Protein AF-A0A1F8P0K0-F1 (afdb_monomer)

Structure (mmCIF, N/CA/C/O backbone):
data_AF-A0A1F8P0K0-F1
#
_entry.id   AF-A0A1F8P0K0-F1
#
loop_
_atom_site.group_PDB
_atom_site.id
_atom_site.type_symbol
_atom_site.label_atom_id
_atom_site.label_alt_id
_atom_site.label_comp_id
_atom_site.label_asym_id
_atom_site.label_entity_id
_atom_site.label_seq_id
_atom_site.pdbx_PDB_ins_code
_atom_site.Cartn_x
_atom_site.Cartn_y
_atom_site.Cartn_z
_atom_site.occupancy
_atom_site.B_iso_or_equiv
_atom_site.auth_seq_id
_atom_site.auth_comp_id
_atom_site.auth_asym_id
_atom_site.auth_atom_id
_atom_site.pdbx_PDB_model_num
ATOM 1 N N . MET A 1 1 ? 6.756 17.976 -18.199 1.00 84.19 1 MET A N 1
ATOM 2 C CA . MET A 1 1 ? 6.763 16.593 -18.724 1.00 84.19 1 MET A CA 1
ATOM 3 C C . MET A 1 1 ? 8.027 16.412 -19.551 1.00 84.19 1 MET A C 1
ATOM 5 O O . MET A 1 1 ? 8.356 17.321 -20.302 1.00 84.19 1 MET A O 1
ATOM 9 N N . VAL A 1 2 ? 8.769 15.319 -19.354 1.00 87.38 2 VAL A N 1
ATOM 10 C CA . VAL A 1 2 ? 10.051 15.069 -20.041 1.00 87.38 2 VAL A CA 1
ATOM 11 C C . VAL A 1 2 ? 9.781 14.433 -21.406 1.00 87.38 2 VAL A C 1
ATOM 13 O O . VAL A 1 2 ? 8.919 13.566 -21.512 1.00 87.38 2 VAL A O 1
ATOM 16 N N . GLY A 1 3 ? 10.496 14.859 -22.450 1.00 90.19 3 GLY A N 1
ATOM 17 C CA . GLY A 1 3 ? 10.417 14.220 -23.763 1.00 90.19 3 GLY A CA 1
ATOM 18 C C . GLY A 1 3 ? 11.009 12.810 -23.721 1.00 90.19 3 GLY A C 1
ATOM 19 O O . GLY A 1 3 ? 12.154 12.638 -23.313 1.00 90.19 3 GLY A O 1
ATOM 20 N N . ILE A 1 4 ? 10.229 11.808 -24.131 1.00 92.00 4 ILE A N 1
ATOM 21 C CA . ILE A 1 4 ? 10.638 10.391 -24.132 1.00 92.00 4 ILE A CA 1
ATOM 22 C C . ILE A 1 4 ? 10.581 9.741 -25.518 1.00 92.00 4 ILE A C 1
ATOM 24 O O . ILE A 1 4 ? 10.817 8.547 -25.623 1.00 92.00 4 ILE A O 1
ATOM 28 N N . ARG A 1 5 ? 10.312 10.525 -26.573 1.00 91.50 5 ARG A N 1
ATOM 29 C CA . ARG A 1 5 ? 10.056 10.029 -27.937 1.00 91.50 5 ARG A CA 1
ATOM 30 C C . ARG A 1 5 ? 11.170 9.138 -28.488 1.00 91.50 5 ARG A C 1
ATOM 32 O O . ARG A 1 5 ? 10.864 8.187 -29.191 1.00 91.50 5 ARG A O 1
ATOM 39 N N . ASP A 1 6 ? 12.421 9.434 -28.143 1.00 92.31 6 ASP A N 1
ATOM 40 C CA . ASP A 1 6 ? 13.597 8.713 -28.646 1.00 92.31 6 ASP A CA 1
ATOM 41 C C . ASP A 1 6 ? 13.978 7.494 -27.786 1.00 92.31 6 ASP A C 1
ATOM 43 O O . ASP A 1 6 ? 14.943 6.794 -28.090 1.00 92.31 6 ASP A O 1
ATOM 47 N N . LYS A 1 7 ? 13.258 7.237 -26.686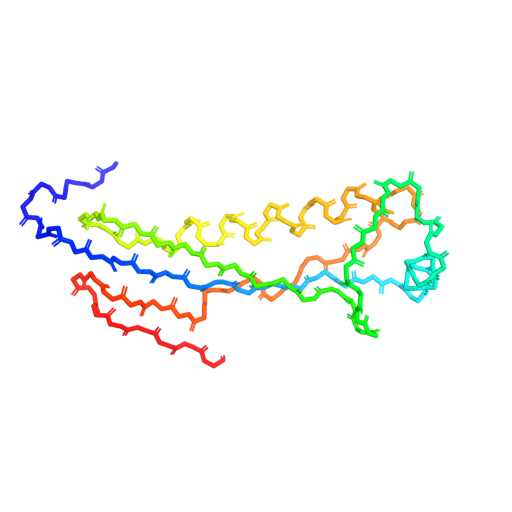 1.00 87.25 7 LYS A N 1
ATOM 48 C CA . LYS A 1 7 ? 13.489 6.049 -25.858 1.00 87.25 7 LYS A CA 1
ATOM 49 C C . LYS A 1 7 ? 12.822 4.832 -26.507 1.00 87.25 7 LYS A C 1
ATOM 51 O O . LYS A 1 7 ? 11.721 4.962 -27.035 1.00 87.25 7 LYS A O 1
ATOM 56 N N . PRO A 1 8 ? 13.430 3.641 -26.448 1.00 87.00 8 PRO A N 1
ATOM 57 C CA . PRO A 1 8 ? 12.765 2.434 -26.923 1.00 87.00 8 PRO A CA 1
ATOM 58 C C . PRO A 1 8 ? 11.524 2.128 -26.072 1.00 87.00 8 PRO A C 1
ATOM 60 O O . PRO A 1 8 ? 11.518 2.375 -24.863 1.00 87.00 8 PRO A O 1
ATOM 63 N N . GLU A 1 9 ? 10.489 1.577 -26.700 1.00 88.62 9 GLU A N 1
ATOM 64 C CA . GLU A 1 9 ? 9.385 0.949 -25.974 1.00 88.62 9 GLU A CA 1
ATOM 65 C C . GLU A 1 9 ? 9.85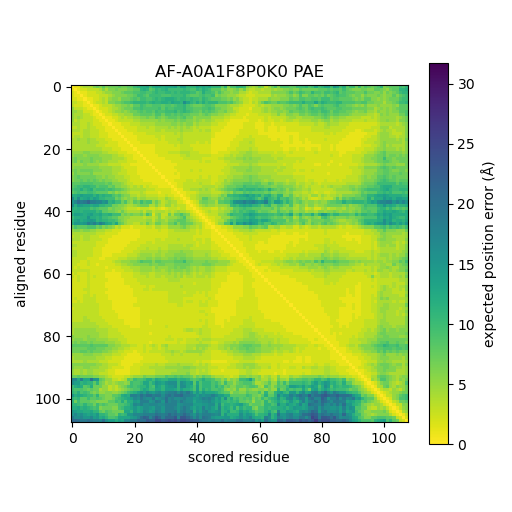2 -0.382 -25.380 1.00 88.62 9 GLU A C 1
ATOM 67 O O . GLU A 1 9 ? 10.578 -1.152 -26.010 1.00 88.62 9 GLU A O 1
ATOM 72 N N . THR A 1 10 ? 9.466 -0.621 -24.132 1.00 88.44 10 THR A N 1
ATOM 73 C CA . THR A 1 10 ? 9.755 -1.846 -23.375 1.00 88.44 10 THR A CA 1
ATOM 74 C C . THR A 1 10 ? 8.496 -2.257 -22.605 1.00 88.44 10 THR A C 1
ATOM 76 O O . THR A 1 10 ? 7.497 -1.539 -22.651 1.00 88.44 10 THR A O 1
ATOM 79 N N . GLU A 1 11 ? 8.536 -3.370 -21.868 1.00 91.06 11 GLU A N 1
ATOM 80 C CA . GLU A 1 11 ? 7.456 -3.794 -20.961 1.00 91.06 11 GLU A CA 1
ATOM 81 C C . GLU A 1 11 ? 7.824 -3.568 -19.482 1.00 91.06 11 GLU A C 1
ATOM 83 O O . GLU A 1 11 ? 8.086 -4.536 -18.759 1.00 91.06 1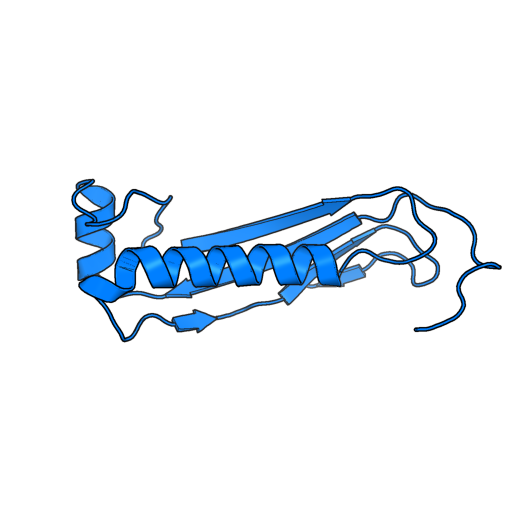1 GLU A O 1
ATOM 88 N N . PRO A 1 12 ? 7.915 -2.317 -18.996 1.00 91.81 12 PRO A N 1
ATOM 89 C CA . PRO A 1 12 ? 8.273 -2.085 -17.611 1.00 91.81 12 PRO A CA 1
ATOM 90 C C . PRO A 1 12 ? 7.185 -2.583 -16.655 1.00 91.81 12 PRO A C 1
ATOM 92 O O . PRO A 1 12 ? 5.984 -2.413 -16.893 1.00 91.81 12 PRO A O 1
ATOM 95 N N . SER A 1 13 ? 7.622 -3.127 -15.521 1.00 93.25 13 SER A N 1
ATOM 96 C CA . SER A 1 13 ? 6.763 -3.419 -14.375 1.00 93.25 13 SER A CA 1
ATOM 97 C C . SER A 1 13 ? 7.337 -2.835 -13.094 1.00 93.25 13 SER A C 1
ATOM 99 O O . SER A 1 13 ? 8.554 -2.739 -12.945 1.00 93.25 13 SER A O 1
ATOM 101 N N . ALA A 1 14 ? 6.472 -2.478 -12.153 1.00 94.25 14 ALA A N 1
ATOM 102 C CA . ALA A 1 14 ? 6.871 -2.032 -10.828 1.00 94.25 14 ALA A CA 1
ATOM 103 C C . ALA A 1 14 ? 5.935 -2.586 -9.755 1.00 94.25 14 ALA A C 1
ATOM 105 O O . ALA A 1 14 ? 4.718 -2.628 -9.944 1.00 94.25 14 ALA A O 1
ATOM 106 N N . ASN A 1 15 ? 6.511 -2.952 -8.614 1.00 95.38 15 ASN A N 1
ATOM 107 C CA . ASN A 1 15 ? 5.786 -3.380 -7.429 1.00 95.38 15 ASN A CA 1
ATOM 108 C C . ASN A 1 15 ? 5.939 -2.334 -6.328 1.00 95.38 15 ASN A C 1
ATOM 110 O O . ASN A 1 15 ? 7.027 -1.797 -6.124 1.00 95.38 15 ASN A O 1
ATOM 114 N N . ALA A 1 16 ? 4.875 -2.086 -5.568 1.00 96.25 16 ALA A N 1
ATOM 115 C CA . ALA A 1 16 ? 4.915 -1.213 -4.401 1.00 96.25 16 ALA A CA 1
ATOM 116 C C . ALA A 1 16 ? 4.208 -1.847 -3.205 1.00 96.25 16 ALA A C 1
ATOM 118 O O . ALA A 1 16 ? 3.193 -2.532 -3.360 1.00 96.25 16 ALA A O 1
ATOM 119 N N . LYS A 1 17 ? 4.747 -1.586 -2.013 1.00 96.69 17 LYS A N 1
ATOM 120 C CA . LYS A 1 17 ? 4.214 -2.045 -0.731 1.00 96.69 17 LYS A CA 1
ATOM 121 C C . LYS A 1 17 ? 3.858 -0.881 0.177 1.00 96.69 17 LYS A C 1
ATOM 123 O O . LYS A 1 17 ? 4.428 0.202 0.063 1.00 96.69 17 LYS A O 1
ATOM 128 N N . GLY A 1 18 ? 2.920 -1.126 1.079 1.00 96.12 18 GLY A N 1
ATOM 129 C CA . GLY A 1 18 ? 2.503 -0.201 2.123 1.00 96.12 18 GLY A CA 1
ATOM 130 C C . GLY A 1 18 ? 1.757 -0.936 3.224 1.00 96.12 18 GLY A C 1
ATOM 131 O O . GLY A 1 18 ? 1.322 -2.072 3.039 1.00 96.12 18 GLY A O 1
ATOM 132 N N . ARG A 1 19 ? 1.599 -0.289 4.374 1.00 96.31 19 ARG A N 1
ATOM 133 C CA . ARG A 1 19 ? 0.878 -0.854 5.514 1.00 96.31 19 ARG A CA 1
ATOM 134 C C . ARG A 1 19 ? -0.105 0.153 6.097 1.00 96.31 19 ARG A C 1
ATOM 136 O O . ARG A 1 19 ? 0.202 1.341 6.193 1.00 96.31 19 ARG A O 1
ATOM 143 N N . VAL A 1 20 ? -1.269 -0.327 6.523 1.00 97.19 20 VAL A N 1
ATOM 144 C CA . VAL A 1 20 ? -2.221 0.436 7.340 1.00 97.19 20 VAL A CA 1
ATOM 1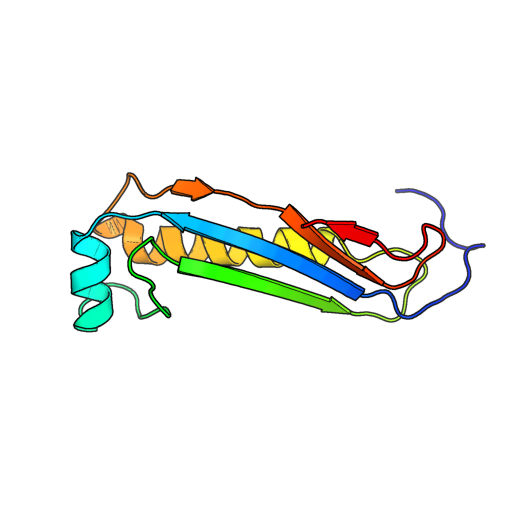45 C C . VAL A 1 20 ? -2.233 -0.156 8.740 1.00 97.19 20 VAL A C 1
ATOM 147 O O . VAL A 1 20 ? -2.646 -1.295 8.932 1.00 97.19 20 VAL A O 1
ATOM 150 N N . LEU A 1 21 ? -1.750 0.613 9.711 1.00 96.00 21 LEU A N 1
ATOM 151 C CA . LEU A 1 21 ? -1.743 0.252 11.126 1.00 96.00 21 LEU A CA 1
ATOM 152 C C . LEU A 1 21 ? -3.018 0.771 11.788 1.00 96.00 21 LEU A C 1
ATOM 154 O O . LEU A 1 21 ? -3.357 1.946 11.620 1.00 96.00 21 LEU A O 1
ATOM 158 N N . PHE A 1 22 ? -3.666 -0.080 12.576 1.00 94.62 22 PHE A N 1
ATOM 159 C CA . PHE A 1 22 ? -4.867 0.251 13.338 1.00 94.62 22 PHE A CA 1
ATOM 160 C C . PHE A 1 22 ? -4.910 -0.489 14.677 1.00 94.62 22 PHE A C 1
ATOM 162 O O . PHE A 1 22 ? -4.084 -1.361 14.950 1.00 94.62 22 PHE A O 1
ATOM 169 N N . SER A 1 23 ? -5.851 -0.117 15.540 1.00 94.38 23 SER A N 1
ATOM 170 C CA . SER A 1 23 ? -6.022 -0.723 16.860 1.00 94.38 23 SER A CA 1
ATOM 171 C C . SER A 1 23 ? -6.590 -2.144 16.807 1.00 94.38 23 SER A C 1
ATOM 173 O O . SER A 1 23 ? -7.296 -2.538 15.879 1.00 94.38 23 SER A O 1
ATOM 175 N N . GLU A 1 24 ? -6.382 -2.881 17.898 1.00 93.81 24 GLU A N 1
ATOM 176 C CA . GLU A 1 24 ? -7.021 -4.177 18.168 1.00 93.81 24 GLU A CA 1
ATOM 177 C C . GLU A 1 24 ? -8.552 -4.149 18.038 1.00 93.81 24 GLU A C 1
ATOM 179 O O . GLU A 1 24 ? -9.172 -5.161 17.719 1.00 93.81 24 GLU A O 1
ATOM 184 N N . THR A 1 25 ? -9.189 -2.997 18.270 1.00 94.25 25 THR A N 1
ATOM 185 C CA . THR A 1 25 ? -10.637 -2.848 18.086 1.00 94.25 25 THR A CA 1
ATOM 186 C C . THR A 1 25 ? -11.025 -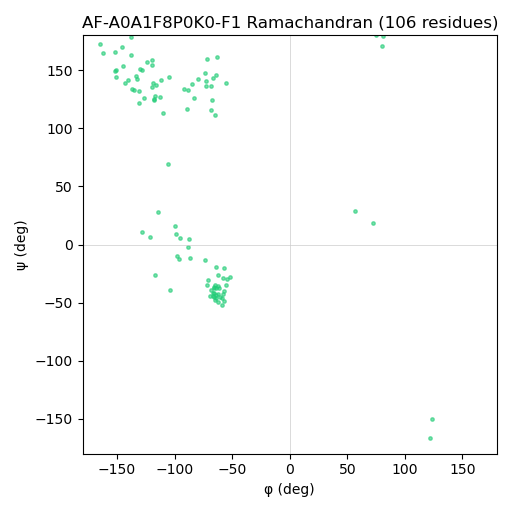3.046 16.624 1.00 94.25 25 THR A C 1
ATOM 188 O O . THR A 1 25 ? -11.953 -3.800 16.345 1.00 94.25 25 THR A O 1
ATOM 191 N N . ILE A 1 26 ? -10.298 -2.421 15.692 1.00 94.44 26 ILE A N 1
ATOM 192 C CA . ILE A 1 26 ? -10.524 -2.604 14.253 1.00 94.44 26 ILE A CA 1
ATOM 193 C C . ILE A 1 26 ? -10.244 -4.048 13.850 1.00 94.44 26 ILE A C 1
ATOM 195 O O . ILE A 1 26 ? -11.058 -4.637 13.148 1.00 94.44 26 ILE A O 1
ATOM 199 N N . LEU A 1 27 ? -9.156 -4.639 14.353 1.00 93.44 27 LEU A N 1
ATOM 200 C CA . LEU A 1 27 ? -8.815 -6.034 14.070 1.00 93.44 27 LEU A CA 1
ATOM 201 C C . LEU A 1 27 ? -9.935 -7.000 14.488 1.00 93.44 27 LEU A C 1
ATOM 203 O O . LEU A 1 27 ? -10.264 -7.925 13.751 1.00 93.44 27 LEU A O 1
ATOM 207 N N . ARG A 1 28 ? -10.540 -6.792 15.663 1.00 92.94 28 ARG A N 1
ATOM 208 C CA . ARG A 1 28 ? -11.661 -7.619 16.141 1.00 92.94 28 ARG A CA 1
ATOM 209 C C . ARG A 1 28 ? -12.914 -7.443 15.296 1.00 92.94 28 ARG A C 1
ATOM 211 O O . ARG A 1 28 ? -13.578 -8.434 15.019 1.00 92.94 28 ARG A O 1
ATOM 218 N N . LEU A 1 29 ? -13.231 -6.207 14.908 1.00 93.00 29 LEU A N 1
ATOM 219 C CA . LEU A 1 29 ? -14.391 -5.921 14.062 1.00 93.00 29 LEU A CA 1
ATOM 220 C C . LEU A 1 29 ? -14.224 -6.515 12.661 1.00 93.00 29 LEU A C 1
ATOM 222 O O . LEU A 1 29 ? -15.174 -7.102 12.157 1.00 93.00 29 LEU A O 1
ATOM 226 N N . ALA A 1 30 ? -13.028 -6.413 12.072 1.00 91.50 30 ALA A N 1
ATOM 227 C CA . ALA A 1 30 ? -12.701 -7.032 10.787 1.00 91.50 30 ALA A CA 1
ATOM 228 C C . ALA A 1 30 ? -12.900 -8.555 10.851 1.00 91.50 30 ALA A C 1
ATOM 230 O O . ALA A 1 30 ? -13.720 -9.097 10.120 1.00 91.50 30 ALA A O 1
ATOM 231 N N . LYS A 1 31 ? -12.295 -9.220 11.848 1.00 90.62 31 LYS A N 1
ATOM 232 C CA . LYS A 1 31 ? -12.443 -10.672 12.074 1.00 90.62 31 LYS A CA 1
ATOM 233 C C . LYS A 1 31 ? -13.883 -11.138 12.289 1.00 90.62 31 LYS A C 1
ATOM 235 O O . LYS A 1 31 ? -14.198 -12.297 12.030 1.00 90.62 31 LYS A O 1
ATOM 240 N N . ALA A 1 32 ? -14.733 -10.271 12.833 1.00 92.06 32 ALA A N 1
ATOM 241 C CA . ALA A 1 32 ? -16.145 -10.557 13.057 1.00 92.06 32 ALA A CA 1
ATOM 242 C C . ALA A 1 32 ? -17.030 -10.236 11.837 1.00 92.06 32 ALA A C 1
ATOM 244 O O . ALA A 1 32 ? -18.192 -10.630 11.824 1.00 92.06 32 ALA A O 1
ATOM 245 N N . GLY A 1 33 ? -16.504 -9.539 10.821 1.00 90.44 33 GLY A N 1
ATOM 246 C CA . GLY A 1 33 ? -17.287 -9.022 9.695 1.00 90.44 33 GLY A CA 1
ATOM 247 C C . GLY A 1 33 ? -18.193 -7.836 10.060 1.00 90.44 33 GLY A C 1
ATOM 248 O O . GLY A 1 33 ? -19.123 -7.523 9.322 1.00 90.44 33 GLY A O 1
ATOM 249 N N . ASP A 1 34 ? -17.925 -7.166 11.184 1.00 92.12 34 ASP A N 1
ATOM 250 C CA . ASP A 1 34 ? -18.779 -6.128 11.787 1.00 92.12 34 ASP A CA 1
ATOM 251 C C . ASP A 1 34 ? -18.299 -4.697 11.477 1.00 92.12 34 ASP A C 1
ATOM 253 O O . ASP A 1 34 ? -18.674 -3.719 12.136 1.00 92.12 34 ASP A O 1
ATOM 257 N N . LEU A 1 35 ? -17.424 -4.541 10.485 1.00 89.25 35 LEU A N 1
ATOM 258 C CA . LEU A 1 35 ? -16.959 -3.228 10.061 1.00 89.25 35 LEU A CA 1
ATOM 259 C C . LEU A 1 35 ? -18.095 -2.433 9.386 1.00 89.25 35 LEU A C 1
ATOM 261 O O . LEU A 1 35 ? -18.788 -2.953 8.512 1.00 89.25 35 LEU A O 1
ATOM 265 N N . PRO A 1 36 ? -18.263 -1.129 9.692 1.00 84.31 36 PRO A N 1
ATOM 266 C CA . PRO A 1 36 ? -19.416 -0.361 9.207 1.00 84.31 36 PRO A CA 1
ATOM 267 C C . PRO A 1 36 ? -19.511 -0.180 7.685 1.00 84.31 36 PRO A C 1
ATOM 269 O O . PRO A 1 36 ? -20.563 0.215 7.185 1.00 84.31 36 PRO A O 1
ATOM 272 N N . LYS A 1 37 ? -18.402 -0.358 6.958 1.00 87.12 37 LYS A N 1
ATOM 273 C CA . LYS A 1 37 ? -18.257 0.045 5.549 1.00 87.12 37 LYS A CA 1
ATOM 274 C C . LYS A 1 37 ? -17.758 -1.065 4.613 1.00 87.12 37 LYS A C 1
ATOM 276 O O . LYS A 1 37 ? -17.445 -0.763 3.464 1.00 87.12 37 LYS A O 1
ATOM 281 N N . GLY A 1 38 ? -17.703 -2.314 5.070 1.00 84.44 38 GLY A N 1
ATOM 282 C CA . GLY A 1 38 ? -17.209 -3.451 4.284 1.00 84.44 38 GLY A CA 1
ATOM 283 C C . GLY A 1 38 ? -16.031 -4.154 4.948 1.00 84.44 38 GLY A C 1
ATOM 284 O O . GLY A 1 38 ? -15.766 -3.921 6.121 1.00 84.44 38 GLY A O 1
ATOM 285 N N . ASP A 1 39 ? -15.342 -5.002 4.190 1.00 84.94 39 ASP A N 1
ATOM 286 C CA . ASP A 1 39 ? -14.311 -5.912 4.695 1.00 84.94 39 ASP A CA 1
ATOM 287 C C . ASP A 1 39 ? -12.964 -5.723 3.970 1.00 84.94 39 ASP A C 1
ATOM 289 O O . ASP A 1 39 ? -12.912 -5.207 2.847 1.00 84.94 39 ASP A O 1
ATOM 293 N N . PHE A 1 40 ? -11.873 -6.129 4.615 1.00 87.00 40 PHE A N 1
ATOM 294 C CA . PHE A 1 40 ? -10.520 -6.170 4.065 1.00 87.00 40 PHE A CA 1
ATOM 295 C C . PHE A 1 40 ? -9.714 -7.287 4.734 1.00 87.00 40 PHE A C 1
ATOM 297 O O . PHE A 1 40 ? -9.910 -7.570 5.905 1.00 87.00 40 PHE A O 1
ATOM 304 N N . LEU A 1 41 ? -8.751 -7.863 4.008 1.00 84.44 41 LEU A N 1
ATOM 305 C CA . LEU A 1 41 ? -7.880 -8.912 4.546 1.00 84.44 41 LEU A CA 1
ATOM 306 C C . LEU A 1 41 ? -6.944 -8.348 5.617 1.00 84.44 41 LEU A C 1
ATOM 308 O O . LEU A 1 41 ? -6.092 -7.507 5.324 1.00 84.44 41 LEU A O 1
ATOM 312 N N . GLU A 1 42 ? -7.106 -8.816 6.845 1.00 83.38 42 GLU A N 1
ATOM 313 C CA . GLU A 1 42 ? -6.449 -8.310 8.039 1.00 83.38 42 GLU A CA 1
ATOM 314 C C . GLU A 1 42 ? -5.322 -9.218 8.553 1.00 83.38 42 GLU A C 1
ATOM 316 O O . GLU A 1 42 ? -5.412 -10.443 8.551 1.00 83.38 42 GLU A O 1
ATOM 321 N N . GLU A 1 43 ? -4.269 -8.596 9.080 1.00 86.00 43 GLU A N 1
ATOM 322 C CA . GLU A 1 43 ? -3.164 -9.245 9.786 1.00 86.00 43 GLU A CA 1
ATOM 323 C C . GLU A 1 43 ? -3.084 -8.711 11.231 1.00 86.00 43 GLU A C 1
ATOM 325 O O . GLU A 1 43 ? -3.544 -7.600 11.517 1.00 86.00 43 GLU A O 1
ATOM 330 N N . PRO A 1 44 ? -2.462 -9.440 12.180 1.00 83.38 44 PRO A N 1
ATOM 331 C CA . PRO A 1 44 ? -2.359 -8.997 13.575 1.00 83.38 44 PRO A CA 1
ATOM 332 C C . PRO A 1 44 ? -1.744 -7.601 13.756 1.00 83.38 44 PRO A C 1
ATOM 334 O O . PRO A 1 44 ? -2.063 -6.901 14.711 1.00 83.38 44 PRO A O 1
ATOM 337 N N . SER A 1 45 ? -0.861 -7.185 12.845 1.00 84.31 45 SER A N 1
ATOM 338 C CA . SER A 1 45 ? -0.180 -5.887 12.889 1.00 84.31 45 SER A CA 1
ATOM 339 C C . SER A 1 45 ? -0.807 -4.805 12.000 1.00 84.31 45 SER A C 1
ATOM 341 O O . SER A 1 45 ? -0.176 -3.767 11.802 1.00 84.31 45 SER A O 1
ATOM 343 N N . GLY A 1 46 ? -1.989 -5.030 11.420 1.00 91.19 46 GLY A N 1
ATOM 344 C CA . GLY A 1 46 ? -2.628 -4.110 10.472 1.00 91.19 46 GLY A CA 1
ATOM 345 C C . GLY A 1 46 ? -2.946 -4.775 9.133 1.00 91.19 46 GLY A C 1
ATOM 346 O O . GLY A 1 46 ? -3.164 -5.975 9.073 1.00 91.19 46 GLY A O 1
ATOM 347 N N . VAL A 1 47 ? -2.945 -4.012 8.041 1.00 94.81 47 VAL A N 1
ATOM 348 C CA . VAL A 1 47 ? -3.091 -4.547 6.673 1.00 94.81 47 VAL A CA 1
ATOM 349 C C . VAL A 1 47 ? -1.836 -4.239 5.878 1.00 94.81 47 VAL A C 1
ATOM 351 O O . VAL A 1 47 ? -1.459 -3.072 5.770 1.00 94.81 47 VAL A O 1
ATOM 354 N N . GLU A 1 48 ? -1.198 -5.262 5.312 1.00 95.06 48 GLU A N 1
ATOM 355 C CA . GLU A 1 48 ? -0.162 -5.089 4.292 1.00 95.06 48 GLU A CA 1
ATOM 356 C C . GLU A 1 48 ? -0.806 -5.049 2.903 1.00 95.06 48 GLU A C 1
ATOM 358 O O . GLU A 1 48 ? -1.647 -5.874 2.560 1.00 95.06 48 GLU A O 1
ATOM 363 N N . ILE A 1 49 ? -0.402 -4.075 2.094 1.00 96.19 49 ILE A N 1
ATOM 364 C CA . ILE A 1 49 ? -0.887 -3.879 0.734 1.00 96.19 49 ILE A CA 1
ATOM 365 C C . ILE A 1 49 ? 0.301 -4.047 -0.200 1.00 96.19 49 ILE A C 1
ATOM 367 O O . ILE A 1 49 ? 1.315 -3.368 -0.042 1.00 96.19 49 ILE A O 1
ATOM 371 N N . THR A 1 50 ? 0.150 -4.911 -1.199 1.00 95.94 50 THR A N 1
ATOM 372 C CA . THR A 1 50 ? 1.091 -5.043 -2.313 1.00 95.94 50 THR A CA 1
ATOM 373 C C . THR A 1 50 ? 0.359 -4.744 -3.614 1.00 95.94 50 THR A C 1
ATOM 375 O O . THR A 1 50 ? -0.755 -5.216 -3.830 1.00 95.94 50 THR A O 1
ATOM 378 N N . THR A 1 51 ? 0.980 -3.956 -4.485 1.00 97.44 51 THR A N 1
ATOM 379 C CA . THR A 1 51 ? 0.448 -3.611 -5.810 1.00 97.44 51 THR A CA 1
ATOM 380 C C . THR A 1 51 ? 1.501 -3.849 -6.879 1.00 97.44 51 THR A C 1
ATOM 382 O O . THR A 1 51 ? 2.693 -3.742 -6.599 1.00 97.44 51 THR A O 1
ATOM 385 N N . CYS A 1 52 ? 1.047 -4.161 -8.092 1.00 96.25 52 CYS A N 1
ATOM 386 C CA . CYS A 1 52 ? 1.876 -4.333 -9.276 1.00 96.25 52 CYS A CA 1
ATOM 387 C C . CYS A 1 52 ? 1.269 -3.520 -10.421 1.00 96.25 52 CYS A C 1
ATOM 389 O O . CYS A 1 52 ? 0.065 -3.608 -10.672 1.00 96.25 52 CYS A O 1
ATOM 391 N N . ALA A 1 53 ? 2.098 -2.742 -11.107 1.00 96.31 53 ALA A N 1
ATOM 392 C CA . ALA A 1 53 ? 1.763 -2.097 -12.367 1.00 96.31 53 ALA A CA 1
ATOM 393 C C . ALA A 1 53 ? 2.671 -2.661 -13.462 1.00 96.31 53 ALA A C 1
ATOM 395 O O . ALA A 1 53 ? 3.870 -2.821 -13.247 1.00 96.31 53 ALA A O 1
ATOM 396 N N . LYS A 1 54 ? 2.107 -2.948 -14.637 1.00 95.06 54 LYS A N 1
ATOM 397 C CA . LYS A 1 54 ? 2.847 -3.366 -15.832 1.00 95.06 54 LYS A CA 1
ATOM 398 C C . LYS A 1 54 ? 2.195 -2.750 -17.064 1.00 95.06 54 LYS A C 1
ATOM 400 O O . LYS A 1 54 ? 0.969 -2.707 -17.147 1.00 95.06 54 LYS A O 1
ATOM 405 N N . THR A 1 55 ? 3.005 -2.279 -18.004 1.00 94.69 55 THR A N 1
ATOM 406 C CA . THR A 1 55 ? 2.531 -1.710 -19.274 1.00 94.69 55 THR A CA 1
ATOM 407 C C . THR A 1 55 ? 3.574 -1.903 -20.369 1.00 94.69 55 THR A C 1
ATOM 409 O O . THR A 1 55 ? 4.732 -2.160 -20.066 1.00 94.69 55 THR A O 1
ATOM 412 N N . GLU A 1 56 ? 3.184 -1.703 -21.625 1.00 93.88 56 GLU A N 1
ATOM 413 C CA . GLU A 1 56 ? 4.105 -1.402 -22.727 1.00 93.88 56 GLU A CA 1
ATOM 414 C C . GLU A 1 56 ? 4.287 0.121 -22.799 1.00 93.88 56 GLU A C 1
ATOM 416 O O . GLU A 1 56 ? 3.305 0.850 -22.964 1.00 93.88 56 GLU A O 1
ATOM 421 N N . SER A 1 57 ? 5.502 0.635 -22.569 1.00 90.56 57 SER A N 1
ATOM 422 C CA . SER A 1 57 ? 5.772 2.079 -22.656 1.00 90.56 57 SER A CA 1
ATOM 423 C C . SER A 1 57 ? 7.265 2.441 -22.733 1.00 90.56 57 SER A C 1
ATOM 425 O O . SER A 1 57 ? 8.164 1.612 -22.571 1.00 90.56 57 SER A O 1
ATOM 427 N N . GLN A 1 58 ? 7.531 3.732 -22.967 1.00 91.31 58 GLN A N 1
ATOM 428 C CA . GLN A 1 58 ? 8.870 4.338 -23.018 1.00 91.31 58 GLN A CA 1
ATOM 429 C C . GLN A 1 58 ? 9.389 4.808 -21.634 1.00 91.31 58 GLN A C 1
ATOM 431 O O . GLN A 1 58 ? 10.439 5.460 -21.542 1.00 91.31 58 GLN A O 1
ATOM 436 N N . THR A 1 59 ? 8.654 4.547 -20.543 1.00 91.12 59 THR A N 1
ATOM 437 C CA . THR A 1 59 ? 8.976 5.015 -19.181 1.00 91.12 59 THR A CA 1
ATOM 438 C C . THR A 1 59 ? 8.598 3.990 -18.112 1.00 91.12 59 THR A C 1
ATOM 440 O O . THR A 1 59 ? 7.688 3.201 -18.302 1.00 91.12 59 THR A O 1
ATOM 443 N N . GLY A 1 60 ? 9.276 4.007 -16.964 1.00 90.19 60 GLY A N 1
ATOM 444 C CA . GLY A 1 60 ? 8.894 3.155 -15.834 1.00 90.19 60 GLY A CA 1
ATOM 445 C C . GLY A 1 60 ? 7.495 3.477 -15.289 1.00 90.19 60 GLY A C 1
ATOM 446 O O . GLY A 1 60 ? 6.963 4.559 -15.554 1.00 90.19 60 GLY A O 1
ATOM 447 N N . VAL A 1 61 ? 6.928 2.518 -14.546 1.00 94.31 61 VAL A N 1
ATOM 448 C CA . VAL A 1 61 ? 5.584 2.581 -13.936 1.00 94.31 61 VAL A CA 1
ATOM 449 C C . VAL A 1 61 ? 5.604 2.607 -12.401 1.00 94.31 61 VAL A C 1
ATOM 451 O O . VAL A 1 61 ? 4.695 2.124 -11.721 1.00 94.31 61 VAL A O 1
ATOM 454 N N . GLU A 1 62 ? 6.679 3.139 -11.817 1.00 93.38 62 GLU A N 1
ATOM 455 C CA . GLU A 1 62 ? 6.850 3.217 -10.363 1.00 93.38 62 GLU A CA 1
ATOM 456 C C . GLU A 1 62 ? 5.760 4.078 -9.712 1.00 93.38 62 GLU A C 1
ATOM 458 O O . GLU A 1 62 ? 5.294 3.777 -8.612 1.00 93.38 62 GLU A O 1
ATOM 463 N N . MET A 1 63 ? 5.335 5.140 -10.401 1.00 95.00 63 MET A N 1
ATOM 464 C CA . MET A 1 63 ? 4.316 6.059 -9.899 1.00 95.00 63 MET A CA 1
ATOM 465 C C . MET A 1 63 ? 2.926 5.430 -9.913 1.00 95.00 63 MET A C 1
ATOM 467 O O . MET A 1 63 ? 2.146 5.688 -9.000 1.00 95.00 63 MET A O 1
ATOM 471 N N . GLU A 1 64 ? 2.619 4.587 -10.892 1.00 96.62 64 GLU A N 1
ATOM 472 C CA . GLU A 1 64 ? 1.369 3.839 -10.985 1.00 96.62 64 GLU A CA 1
ATOM 473 C C . GLU A 1 64 ? 1.261 2.852 -9.821 1.00 96.62 64 GLU A C 1
ATOM 475 O O . GLU A 1 64 ? 0.250 2.853 -9.116 1.00 96.62 64 GLU A O 1
ATOM 480 N N . ALA A 1 65 ? 2.325 2.088 -9.551 1.00 96.50 65 ALA A N 1
ATOM 481 C CA . ALA A 1 65 ? 2.374 1.178 -8.408 1.00 96.50 65 ALA A CA 1
ATOM 482 C C . ALA A 1 65 ? 2.268 1.940 -7.071 1.00 96.50 65 ALA A C 1
ATOM 484 O O . ALA A 1 65 ? 1.406 1.635 -6.246 1.00 96.50 65 ALA A O 1
ATOM 485 N N . LEU A 1 66 ? 3.073 2.993 -6.870 1.00 96.88 66 LEU A N 1
ATOM 486 C CA . LEU A 1 66 ? 3.044 3.811 -5.647 1.00 96.88 66 LEU A CA 1
ATOM 487 C C . LEU A 1 66 ? 1.690 4.497 -5.420 1.00 96.88 66 LEU A C 1
ATOM 489 O O . LEU A 1 66 ? 1.217 4.603 -4.284 1.00 96.88 66 LEU A O 1
ATOM 493 N N . THR A 1 67 ? 1.047 4.951 -6.492 1.00 98.06 67 THR A N 1
ATOM 494 C CA . THR A 1 67 ? -0.281 5.565 -6.417 1.00 98.06 67 THR A CA 1
ATOM 495 C C . THR A 1 67 ? -1.331 4.521 -6.066 1.00 98.06 67 THR A C 1
ATOM 497 O O . THR A 1 67 ? -2.145 4.768 -5.177 1.00 98.06 67 THR A O 1
ATOM 500 N N . ALA A 1 68 ? -1.288 3.341 -6.692 1.00 98.19 68 ALA A N 1
ATOM 501 C CA . ALA A 1 68 ? -2.217 2.254 -6.402 1.00 98.19 68 ALA A CA 1
ATOM 502 C C . ALA A 1 68 ? -2.168 1.853 -4.920 1.00 98.19 68 ALA A C 1
ATOM 504 O O . ALA A 1 68 ? -3.209 1.822 -4.260 1.00 98.19 68 ALA A O 1
ATOM 505 N N . VAL A 1 69 ? -0.970 1.633 -4.360 1.00 98.00 69 VAL A N 1
ATOM 506 C CA . VAL A 1 69 ? -0.832 1.275 -2.938 1.00 98.00 69 VAL A CA 1
ATOM 507 C C . VAL A 1 69 ? -1.274 2.409 -2.008 1.00 98.00 69 VAL A C 1
ATOM 509 O O . VAL A 1 69 ? -1.920 2.158 -0.991 1.00 98.00 69 VAL A O 1
ATOM 512 N N . SER A 1 70 ? -1.009 3.666 -2.377 1.00 98.25 70 SER A N 1
ATOM 513 C CA . SER A 1 70 ? -1.421 4.831 -1.583 1.00 98.25 70 SER A CA 1
ATOM 514 C C . SER A 1 70 ? -2.941 4.983 -1.543 1.00 98.25 70 SER A C 1
ATOM 516 O O . SER A 1 70 ? -3.516 5.205 -0.478 1.00 98.25 70 SER A O 1
ATOM 518 N N . ILE A 1 71 ? -3.611 4.830 -2.688 1.00 98.25 71 ILE A N 1
ATOM 519 C CA . ILE A 1 71 ? -5.073 4.918 -2.780 1.00 98.25 71 ILE A CA 1
ATOM 520 C C . ILE A 1 71 ? -5.740 3.737 -2.073 1.00 98.25 71 ILE A C 1
ATOM 522 O O . ILE A 1 71 ? -6.727 3.942 -1.364 1.00 98.25 71 ILE A O 1
ATOM 526 N N . ALA A 1 72 ? -5.190 2.526 -2.184 1.00 97.50 72 ALA A N 1
ATOM 527 C CA . ALA A 1 72 ? -5.668 1.378 -1.416 1.00 97.50 72 ALA A CA 1
ATOM 528 C C . ALA A 1 72 ? -5.570 1.639 0.099 1.00 97.50 72 ALA A C 1
ATOM 530 O O . ALA A 1 72 ? -6.550 1.455 0.822 1.00 97.50 72 ALA A O 1
ATOM 531 N N . ALA A 1 73 ? -4.440 2.172 0.574 1.00 97.50 73 ALA A N 1
ATOM 532 C CA . ALA A 1 73 ? -4.252 2.513 1.984 1.00 97.50 73 ALA A CA 1
ATOM 533 C C . ALA A 1 73 ? -5.235 3.595 2.467 1.00 97.50 73 ALA A C 1
ATOM 53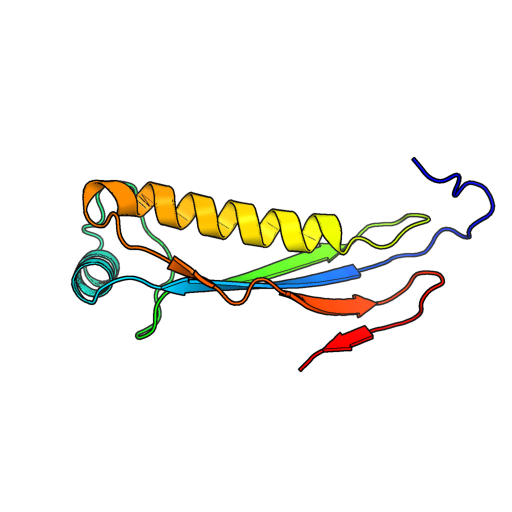5 O O . ALA A 1 73 ? -5.827 3.470 3.541 1.00 97.50 73 ALA A O 1
ATOM 536 N N . LEU A 1 74 ? -5.460 4.633 1.654 1.00 97.62 74 LEU A N 1
ATOM 537 C CA . LEU A 1 74 ? -6.449 5.679 1.933 1.00 97.62 74 LEU A CA 1
ATOM 538 C C . LEU A 1 74 ? -7.883 5.135 1.942 1.00 97.62 74 LEU A C 1
ATOM 540 O O . LEU A 1 74 ? -8.701 5.581 2.745 1.00 97.62 74 LEU A O 1
ATOM 544 N N . THR A 1 75 ? -8.182 4.154 1.091 1.00 96.69 75 THR A N 1
ATOM 545 C CA . THR A 1 75 ? -9.493 3.494 1.051 1.00 96.69 75 THR A CA 1
ATOM 546 C C . THR A 1 75 ? -9.743 2.718 2.340 1.00 96.69 75 THR A C 1
ATOM 548 O O . THR A 1 75 ? -10.798 2.879 2.949 1.00 96.69 75 THR A O 1
ATOM 551 N N . ILE A 1 76 ? -8.757 1.956 2.824 1.00 95.12 76 ILE A N 1
ATOM 552 C CA . ILE A 1 76 ? -8.858 1.265 4.120 1.00 95.12 76 ILE A CA 1
ATOM 553 C C . ILE A 1 76 ? -9.057 2.267 5.254 1.00 95.12 76 ILE A C 1
ATOM 555 O O . ILE A 1 76 ? -9.957 2.088 6.076 1.00 95.12 76 ILE A O 1
ATOM 559 N N . ALA A 1 77 ? -8.290 3.360 5.265 1.00 94.62 77 ALA A N 1
ATOM 560 C CA . ALA A 1 77 ? -8.482 4.426 6.242 1.00 94.62 77 ALA A CA 1
ATOM 561 C C . ALA A 1 77 ? -9.916 4.996 6.193 1.00 94.62 77 ALA A C 1
ATOM 563 O O . ALA A 1 77 ? -10.515 5.228 7.243 1.00 94.62 77 ALA A O 1
ATOM 564 N N . ASP A 1 78 ? -10.512 5.169 5.005 1.00 95.69 78 ASP A N 1
ATOM 565 C CA . ASP A 1 78 ? -11.904 5.620 4.871 1.00 95.69 78 ASP A CA 1
ATOM 566 C C . ASP A 1 78 ? -12.932 4.618 5.412 1.00 95.69 78 ASP A C 1
ATOM 568 O O . ASP A 1 78 ? -13.934 5.029 6.017 1.00 95.69 78 ASP A O 1
ATOM 572 N N . MET A 1 79 ? -12.685 3.321 5.220 1.00 94.81 79 MET A N 1
ATOM 573 C CA . MET A 1 79 ? -13.554 2.252 5.715 1.00 94.81 79 MET A CA 1
ATOM 574 C C . MET A 1 79 ? -13.602 2.232 7.246 1.00 94.81 79 MET A C 1
ATOM 576 O O . MET A 1 79 ? -14.675 2.059 7.826 1.00 94.81 79 MET A O 1
ATOM 580 N N . ILE A 1 80 ? -12.473 2.498 7.909 1.00 94.94 80 ILE A N 1
ATOM 581 C CA . ILE A 1 80 ? -12.368 2.411 9.373 1.00 94.94 80 ILE A CA 1
ATOM 582 C C . ILE A 1 80 ? -12.555 3.749 10.100 1.00 94.94 80 ILE A C 1
ATOM 584 O O . ILE A 1 80 ? -12.790 3.739 11.309 1.00 94.94 80 ILE A O 1
ATOM 588 N N . LYS A 1 81 ? -12.544 4.899 9.400 1.00 94.81 81 LYS A N 1
ATOM 589 C CA . LYS A 1 81 ? -12.567 6.245 10.025 1.00 94.81 81 LYS A CA 1
ATOM 590 C C . LYS A 1 81 ? -13.754 6.534 10.949 1.00 94.81 81 LYS A C 1
ATOM 592 O O . LYS A 1 81 ? -13.700 7.470 11.748 1.00 94.81 81 LYS A O 1
ATOM 597 N N . ALA A 1 82 ? -14.847 5.782 10.804 1.00 94.69 82 ALA A N 1
ATOM 598 C CA . ALA A 1 82 ? -16.024 5.897 11.665 1.00 94.69 82 ALA A CA 1
ATOM 599 C C . ALA A 1 82 ? -15.762 5.366 13.085 1.00 94.69 82 ALA A C 1
ATOM 601 O O . ALA A 1 82 ? -16.337 5.881 14.041 1.00 94.69 82 ALA A O 1
ATOM 602 N N . VAL A 1 83 ? -14.880 4.372 13.212 1.00 94.62 83 VAL A N 1
ATOM 603 C CA . VAL A 1 83 ? -14.518 3.718 14.476 1.00 94.62 83 VAL A CA 1
ATOM 604 C C . VAL A 1 83 ? -13.146 4.192 14.958 1.00 94.62 83 VAL A C 1
ATOM 606 O O . VAL A 1 83 ? -12.967 4.448 16.146 1.00 94.62 83 VAL A O 1
ATOM 609 N N . GLU A 1 84 ? -12.190 4.377 14.043 1.00 93.44 84 GLU A N 1
ATOM 610 C CA . GLU A 1 84 ? -10.819 4.761 14.368 1.00 93.44 84 GLU A CA 1
ATOM 611 C C . GLU A 1 84 ? -10.317 5.937 13.527 1.00 93.44 84 GLU A C 1
ATOM 613 O O . GLU A 1 84 ? -10.206 5.857 12.310 1.00 93.44 84 GLU A O 1
ATOM 618 N N . LYS A 1 85 ? -9.911 7.018 14.201 1.00 94.00 85 LYS A N 1
ATOM 619 C CA . LYS A 1 85 ? -9.320 8.207 13.559 1.00 94.00 85 LYS A CA 1
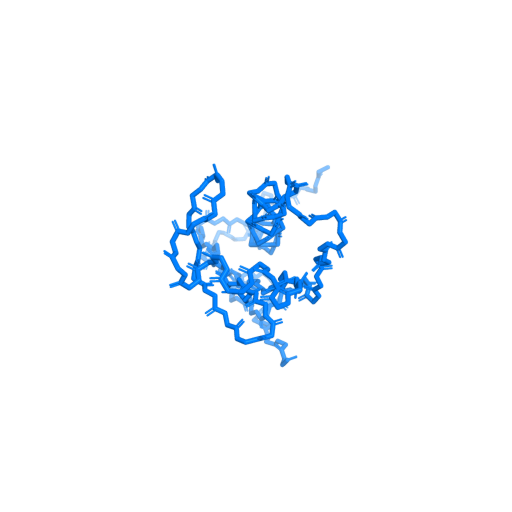ATOM 620 C C . LYS A 1 85 ? -7.790 8.239 13.603 1.00 94.00 85 LYS A C 1
ATOM 622 O O . LYS A 1 85 ? -7.189 9.110 12.985 1.00 94.00 85 LYS A O 1
ATOM 627 N N . SER A 1 86 ? -7.170 7.335 14.361 1.00 94.62 86 SER A N 1
ATOM 628 C CA . SER A 1 86 ? -5.722 7.275 14.593 1.00 94.62 86 SER A CA 1
ATOM 629 C C . SER A 1 86 ? -4.979 6.323 13.656 1.00 94.62 86 SER A C 1
ATOM 631 O O . SER A 1 86 ? -3.785 6.109 13.860 1.00 94.62 86 SER A O 1
ATOM 633 N N . ALA A 1 87 ? -5.664 5.745 12.666 1.00 95.44 87 ALA A N 1
ATOM 634 C CA . ALA A 1 87 ? -5.058 4.827 11.715 1.00 95.44 87 ALA A CA 1
ATOM 635 C C . ALA A 1 87 ? -3.855 5.479 11.020 1.00 95.44 87 ALA A C 1
ATOM 637 O O . ALA A 1 87 ? -3.892 6.659 10.652 1.00 95.44 87 ALA A O 1
ATOM 638 N N . ARG A 1 88 ? -2.774 4.716 10.840 1.00 97.06 88 ARG A N 1
ATOM 639 C CA . ARG A 1 88 ? -1.527 5.217 10.246 1.00 97.06 88 ARG A CA 1
ATOM 640 C C . ARG A 1 88 ? -1.219 4.479 8.958 1.00 97.06 88 ARG A C 1
ATOM 642 O O . ARG A 1 88 ? -1.081 3.262 8.963 1.00 97.06 88 ARG A O 1
ATOM 649 N N . ILE A 1 89 ? -1.031 5.235 7.883 1.00 97.50 89 ILE A N 1
ATOM 650 C CA . ILE A 1 89 ? -0.431 4.729 6.649 1.00 97.50 89 ILE A CA 1
ATOM 651 C C . ILE A 1 89 ? 1.089 4.789 6.824 1.00 97.50 89 ILE A C 1
ATOM 653 O O . ILE A 1 89 ? 1.634 5.834 7.185 1.00 97.50 89 ILE A O 1
ATOM 657 N N . ALA A 1 90 ? 1.763 3.664 6.618 1.00 95.56 90 ALA A N 1
ATOM 658 C CA . ALA A 1 90 ? 3.188 3.497 6.863 1.00 95.56 90 ALA A CA 1
ATOM 659 C C . ALA A 1 90 ? 3.860 2.707 5.733 1.00 95.56 90 ALA A C 1
ATOM 661 O O . ALA A 1 90 ? 3.199 2.024 4.952 1.00 95.56 90 ALA A O 1
ATOM 662 N N . GLU A 1 91 ? 5.190 2.806 5.672 1.00 93.75 91 GLU A N 1
ATOM 663 C CA . GLU A 1 91 ? 6.050 1.943 4.848 1.00 93.75 91 GLU A CA 1
ATOM 664 C C . GLU A 1 91 ? 5.722 1.919 3.341 1.00 93.75 91 GLU A C 1
ATOM 666 O O . GLU A 1 91 ? 5.997 0.924 2.671 1.00 93.75 91 GLU A O 1
ATOM 671 N N . LEU A 1 92 ? 5.167 3.017 2.804 1.00 95.31 92 LEU A N 1
ATOM 672 C CA . LEU A 1 92 ? 4.930 3.190 1.368 1.00 95.31 92 LEU A CA 1
ATOM 673 C C . LEU A 1 92 ? 6.263 3.236 0.613 1.00 95.31 92 LEU A C 1
ATOM 675 O O . LEU A 1 92 ? 7.026 4.194 0.756 1.00 95.31 92 LEU A O 1
ATOM 679 N N . ARG A 1 93 ? 6.540 2.208 -0.190 1.00 93.38 93 ARG A N 1
ATOM 680 C CA . ARG A 1 93 ? 7.790 2.078 -0.949 1.00 93.38 93 ARG A CA 1
ATOM 681 C C . ARG A 1 93 ? 7.601 1.280 -2.234 1.00 93.38 93 ARG A C 1
ATOM 683 O O . ARG A 1 93 ? 6.773 0.375 -2.285 1.00 93.38 93 ARG A O 1
ATOM 690 N N . SER A 1 94 ? 8.396 1.596 -3.252 1.00 88.88 94 SER A N 1
ATOM 691 C CA . SER A 1 94 ? 8.608 0.686 -4.384 1.00 88.88 94 SER A CA 1
ATOM 692 C C . SER A 1 94 ? 9.485 -0.468 -3.903 1.00 88.88 94 SER A C 1
ATOM 694 O O . SER A 1 94 ? 10.383 -0.218 -3.105 1.00 88.88 94 SER A O 1
ATOM 696 N N . VAL A 1 95 ? 9.212 -1.699 -4.332 1.00 83.25 95 VAL A N 1
ATOM 697 C CA . VAL A 1 95 ? 9.978 -2.899 -3.936 1.00 83.25 95 VAL A CA 1
ATOM 698 C C . VAL A 1 95 ? 10.679 -3.573 -5.102 1.00 83.25 95 VAL A C 1
ATOM 700 O O . VAL A 1 95 ? 11.709 -4.215 -4.920 1.00 83.25 95 VAL A O 1
ATOM 703 N N . GLU A 1 96 ? 10.149 -3.401 -6.307 1.00 81.19 96 GLU A N 1
ATOM 704 C CA . GLU A 1 96 ? 10.716 -3.988 -7.508 1.00 81.19 96 GLU A CA 1
ATOM 705 C C . GLU A 1 96 ? 10.406 -3.103 -8.705 1.00 81.19 96 GLU A C 1
ATOM 707 O O . GLU A 1 96 ? 9.319 -2.531 -8.807 1.00 81.19 96 GLU A O 1
ATOM 712 N N . LYS A 1 97 ? 11.354 -3.026 -9.626 1.00 80.38 97 LYS A N 1
ATOM 713 C CA . LYS A 1 97 ? 11.185 -2.499 -10.969 1.00 80.38 97 LYS A CA 1
ATOM 714 C C . LYS A 1 97 ? 11.879 -3.455 -11.922 1.00 80.38 97 LYS A C 1
ATOM 716 O O . LYS A 1 97 ? 13.036 -3.799 -11.694 1.00 80.38 97 LYS A O 1
ATOM 721 N N . GLN A 1 98 ? 11.200 -3.817 -12.997 1.00 79.81 98 GLN A N 1
ATOM 722 C CA . GLN A 1 98 ? 11.810 -4.508 -14.124 1.00 79.81 98 GLN A CA 1
ATOM 723 C C . GLN A 1 98 ? 11.665 -3.651 -15.379 1.00 79.81 98 GLN A C 1
ATOM 725 O O . GLN A 1 98 ? 10.613 -3.045 -15.603 1.00 79.81 98 GLN A O 1
ATOM 730 N N . GLY A 1 99 ? 12.715 -3.599 -16.194 1.00 72.50 99 GLY A N 1
ATOM 731 C CA . GLY A 1 99 ? 12.713 -2.916 -17.486 1.00 72.50 99 GLY A CA 1
ATOM 732 C C . GLY A 1 99 ? 12.920 -1.394 -17.453 1.00 72.50 99 GLY A C 1
ATOM 733 O O . GLY A 1 99 ? 13.092 -0.742 -16.419 1.00 72.50 99 GLY A O 1
ATOM 734 N N . GLY A 1 100 ? 12.920 -0.807 -18.653 1.00 67.06 100 GLY A N 1
ATOM 735 C CA . GLY A 1 100 ? 13.264 0.594 -18.888 1.00 67.06 100 GLY A CA 1
ATOM 736 C C . GLY A 1 100 ? 14.772 0.873 -18.916 1.00 67.06 100 GLY A C 1
ATOM 737 O O . GLY A 1 100 ? 15.611 0.041 -18.584 1.00 67.06 100 GLY A O 1
ATOM 738 N N . VAL A 1 101 ? 15.129 2.099 -19.315 1.00 67.00 101 VAL A N 1
ATOM 739 C CA . VAL A 1 101 ? 16.535 2.521 -19.518 1.00 67.00 101 VAL A CA 1
ATOM 740 C C . VAL A 1 101 ? 17.365 2.469 -18.227 1.00 67.00 101 VAL A C 1
ATOM 742 O O . VAL A 1 101 ? 18.581 2.330 -18.275 1.00 67.00 101 VAL A O 1
ATOM 745 N N . SER A 1 102 ? 16.714 2.591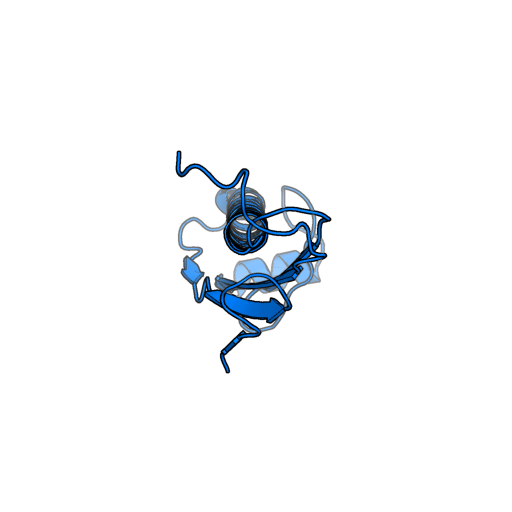 -17.069 1.00 70.56 102 SER A N 1
ATOM 746 C CA . SER A 1 102 ? 17.365 2.571 -15.754 1.00 70.56 102 SER A CA 1
ATOM 747 C C . SER A 1 102 ? 17.832 1.181 -15.313 1.00 70.56 102 SER A C 1
ATOM 749 O O . SER A 1 102 ? 18.581 1.101 -14.344 1.00 70.56 102 SER A O 1
ATOM 751 N N . GLY A 1 103 ? 17.376 0.121 -15.988 1.00 71.31 103 GLY A N 1
ATOM 752 C CA . GLY A 1 103 ? 17.563 -1.260 -15.554 1.00 71.31 103 GLY A CA 1
ATOM 753 C C . GLY A 1 103 ? 16.661 -1.667 -14.385 1.00 71.31 103 GLY A C 1
ATOM 754 O O . GLY A 1 103 ? 15.852 -0.874 -13.887 1.00 71.31 103 GLY A O 1
ATOM 755 N N . ASP A 1 104 ? 16.820 -2.924 -13.978 1.00 80.75 104 ASP A N 1
ATOM 756 C CA . ASP A 1 104 ? 16.043 -3.541 -12.908 1.00 80.75 104 ASP A CA 1
ATOM 757 C C . ASP A 1 104 ? 16.480 -3.022 -11.532 1.00 80.75 104 ASP A C 1
ATOM 759 O O . ASP A 1 104 ? 17.648 -2.703 -11.295 1.00 80.75 104 ASP A O 1
ATOM 763 N N . PHE A 1 105 ? 15.531 -2.950 -10.606 1.00 75.94 105 PHE A N 1
ATOM 764 C CA . PHE A 1 105 ? 15.758 -2.529 -9.231 1.00 75.94 105 PHE A CA 1
ATOM 765 C C . PHE A 1 105 ? 14.986 -3.443 -8.287 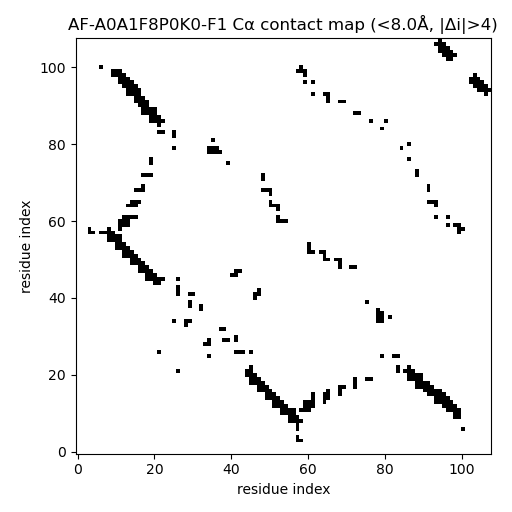1.00 75.94 105 PHE A C 1
ATOM 767 O O . PHE A 1 105 ? 13.802 -3.689 -8.492 1.00 75.94 105 PHE A O 1
ATOM 774 N N . LEU A 1 106 ? 15.647 -3.903 -7.230 1.00 70.94 106 LEU A N 1
ATOM 775 C CA . LEU A 1 106 ? 15.038 -4.603 -6.104 1.00 70.94 106 LEU A CA 1
ATOM 776 C C . LEU A 1 106 ? 15.463 -3.883 -4.828 1.00 70.94 106 LEU A C 1
ATOM 778 O O . LEU A 1 106 ? 16.658 -3.691 -4.601 1.00 70.94 106 LEU A O 1
ATOM 782 N N . SER A 1 107 ? 14.497 -3.492 -4.003 1.00 66.44 107 SER A N 1
ATOM 783 C CA . SER A 1 107 ? 14.766 -3.031 -2.640 1.00 66.44 107 SER A CA 1
ATOM 784 C C . SER A 1 107 ? 14.186 -4.024 -1.645 1.00 66.44 107 SER A C 1
ATOM 786 O O . SER A 1 107 ? 12.993 -4.329 -1.721 1.00 66.44 107 SER A O 1
ATOM 788 N N . GLU A 1 108 ? 15.026 -4.487 -0.720 1.00 47.25 108 GLU A N 1
ATOM 789 C CA . GLU A 1 108 ? 14.622 -5.299 0.437 1.00 47.25 108 GLU A CA 1
ATOM 790 C C . GLU A 1 108 ? 13.704 -4.518 1.399 1.00 47.25 108 GLU A C 1
ATOM 792 O O . GLU A 1 108 ? 13.991 -3.329 1.679 1.00 47.25 108 GLU A O 1
#

Sequence (108 aa):
MVGIRDKPETEPSANAKGRVLFSETILRLAKAGDLPKGDFLEEPSGVEITTCAKTESQTGVEMEALTAVSIAALTIADMIKAVEKSARIAELRSVEKQGGVSGDFLSE

pLDDT: mean 90.32, std 8.47, range [47.25, 98.25]

Radius of gyration: 17.12 Å; Cα contacts (8 Å, |Δi|>4): 217; chains: 1; bounding box: 37×27×47 Å

Secondary structure (DSSP, 8-state):
----TTSPPB--EEEEEEEEE--HHHHHHHHHT--TT-----BTTBEEEEEEEE--BSS--HHHHHHHHHHHHHHHHHHHTTT-S--EEEEEEEEEEE-STT--EE--

Foldseek 3Di:
DDDQPPADWDKKKWKKKKFKADDPVVVVCQVVQNQPQGHDDADPGGDMDMFMDIDTGSDHCHVVNLVVNVVVNVVVCVSCCVPDPPIDMDDIDIAWMDDHPVHIDGDD

Nearest PDB structures (foldseek):
  3jqj-assembly1_B  TM=9.423E-01  e=4.234E-08  Thermus thermophilus HB8
  3jqk-assembly1_A  TM=9.034E-01  e=1.006E-07  Thermus thermophilus HB8
  4pyd-assembly1_A  TM=8.930E-01  e=3.258E-07  Escherichia coli K-12
  2eey-assembly1_A  TM=9.061E-01  e=4.173E-07  Geobacillus kaustophilus HTA426
  1ekr-assembly1_A  TM=8.921E-01  e=1.122E-06  Escherichia coli

Solvent-accessible surface area (backbone atoms only — not comparable to full-atom values): 6166 Å² total; per-residue (Å²): 136,82,90,47,86,90,46,69,73,37,68,13,29,12,29,9,35,25,32,36,36,62,55,71,68,57,55,52,29,49,78,68,71,66,40,92,66,60,87,72,84,76,48,100,82,22,30,80,41,78,32,74,28,74,49,81,37,56,56,71,33,56,65,56,6,45,46,51,30,50,52,52,46,52,49,54,48,62,46,41,45,87,84,45,83,79,58,39,80,41,76,74,40,72,38,37,35,40,48,47,95,85,46,66,45,77,51,135

Mean predicted aligned error: 5.06 Å